Protein AF-A0A6B3EYQ7-F1 (afdb_monomer_lite)

Foldseek 3Di:
DADDPDDVDQQPDWDDDPQFTDGPQWTFFQPPPDDDWPGFTDTDHDDPDLRRGWDQDPVRFIDGPQWTFDFPDDDTPTTIHTHHDD

Structure (mmCIF, N/CA/C/O backbone):
data_AF-A0A6B3EYQ7-F1
#
_entry.id   AF-A0A6B3EYQ7-F1
#
loop_
_atom_site.group_PDB
_atom_site.id
_atom_site.type_symbol
_atom_site.label_atom_id
_atom_site.label_alt_id
_atom_site.label_comp_id
_atom_site.label_asym_id
_atom_site.label_entity_id
_atom_site.label_seq_id
_atom_site.pdbx_PDB_ins_code
_atom_site.Cartn_x
_atom_site.Cartn_y
_atom_site.Cartn_z
_atom_site.occupancy
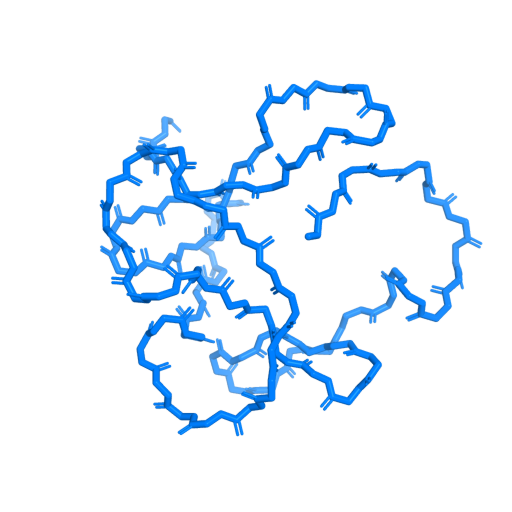_atom_site.B_iso_or_equiv
_atom_site.auth_seq_id
_atom_site.auth_comp_id
_atom_site.auth_asym_id
_atom_site.auth_atom_id
_atom_site.pdbx_PDB_model_num
ATOM 1 N N . VAL A 1 1 ? 6.987 -4.889 -1.401 1.00 96.88 1 VAL A N 1
ATOM 2 C CA . VAL A 1 1 ? 6.133 -4.639 -2.589 1.00 96.88 1 VAL A CA 1
ATOM 3 C C . VAL A 1 1 ? 6.646 -3.379 -3.251 1.00 96.88 1 VAL A C 1
ATOM 5 O O . VAL A 1 1 ? 7.113 -2.505 -2.535 1.00 96.88 1 VAL A O 1
ATOM 8 N N . GLN A 1 2 ? 6.647 -3.301 -4.577 1.00 98.31 2 GLN A N 1
ATOM 9 C CA . GLN A 1 2 ? 7.299 -2.205 -5.294 1.00 98.31 2 GLN A CA 1
ATOM 10 C C . GLN A 1 2 ? 6.481 -1.763 -6.502 1.00 98.31 2 GLN A C 1
ATOM 12 O O . GLN A 1 2 ? 5.686 -2.549 -7.021 1.00 98.31 2 GLN A O 1
ATOM 17 N N . LEU A 1 3 ? 6.727 -0.539 -6.964 1.00 98.38 3 LEU A N 1
ATOM 18 C CA . LEU A 1 3 ? 6.325 -0.107 -8.294 1.00 98.38 3 LEU A CA 1
ATOM 19 C C . LEU A 1 3 ? 7.084 -0.900 -9.353 1.00 98.38 3 LEU A C 1
ATOM 21 O O . LEU A 1 3 ? 8.278 -1.190 -9.220 1.00 98.38 3 LEU A O 1
ATOM 25 N N . TRP A 1 4 ? 6.367 -1.251 -10.408 1.00 98.44 4 TRP A N 1
ATOM 26 C CA . TRP A 1 4 ? 6.919 -1.875 -11.594 1.00 98.44 4 TRP A CA 1
ATOM 27 C C . TRP A 1 4 ? 5.974 -1.637 -12.764 1.00 98.44 4 TRP A C 1
ATOM 29 O O . TRP A 1 4 ? 4.761 -1.589 -12.555 1.00 98.44 4 TRP A O 1
ATOM 39 N N . ASP A 1 5 ? 6.512 -1.571 -13.978 1.00 98.50 5 ASP A N 1
ATOM 40 C CA . ASP A 1 5 ? 5.708 -1.496 -15.195 1.00 98.50 5 ASP A CA 1
ATOM 41 C C . ASP A 1 5 ? 4.612 -2.568 -15.217 1.00 98.50 5 ASP A C 1
ATOM 43 O O . ASP A 1 5 ? 4.864 -3.754 -14.963 1.00 98.50 5 ASP A O 1
ATOM 47 N N . CYS A 1 6 ? 3.393 -2.148 -15.552 1.00 98.38 6 CYS A N 1
ATOM 48 C CA . CYS A 1 6 ? 2.241 -3.032 -15.659 1.00 98.38 6 CYS A CA 1
ATOM 49 C C . CYS A 1 6 ? 2.450 -4.041 -16.796 1.00 98.38 6 CYS A C 1
ATOM 51 O O . CYS A 1 6 ? 2.559 -3.663 -17.961 1.00 98.38 6 CYS A O 1
ATOM 53 N N . ASN A 1 7 ? 2.474 -5.332 -16.469 1.00 97.88 7 ASN A N 1
ATOM 54 C CA . ASN A 1 7 ? 2.753 -6.414 -17.417 1.00 97.88 7 ASN A CA 1
ATOM 55 C C . ASN A 1 7 ? 1.739 -7.568 -17.358 1.00 97.88 7 ASN A C 1
ATOM 57 O O . ASN A 1 7 ? 1.951 -8.604 -17.984 1.00 97.88 7 ASN A O 1
ATOM 61 N N . ASN A 1 8 ? 0.633 -7.401 -16.623 1.00 96.44 8 ASN A N 1
ATOM 62 C CA . ASN A 1 8 ? -0.412 -8.415 -16.420 1.00 96.44 8 ASN A CA 1
ATOM 63 C C . ASN A 1 8 ? 0.083 -9.740 -15.806 1.00 96.44 8 ASN A C 1
ATOM 65 O O . ASN A 1 8 ? -0.641 -10.743 -15.842 1.00 96.44 8 ASN A O 1
ATOM 69 N N . GLY A 1 9 ? 1.284 -9.753 -15.223 1.00 97.56 9 GLY A N 1
ATOM 70 C CA . GLY A 1 9 ? 1.807 -10.878 -14.463 1.00 97.56 9 GLY A CA 1
ATOM 71 C C . GLY A 1 9 ? 0.967 -11.150 -13.217 1.00 97.56 9 GLY A C 1
ATOM 72 O O . GLY A 1 9 ? 0.360 -10.246 -12.639 1.00 97.56 9 GLY A O 1
ATOM 73 N N . ASP A 1 10 ? 0.928 -12.406 -12.776 1.00 97.56 10 ASP A N 1
ATOM 74 C CA . ASP A 1 10 ? 0.119 -12.802 -11.615 1.00 97.56 10 ASP A CA 1
ATOM 75 C C . ASP A 1 10 ? 0.562 -12.105 -10.321 1.00 97.56 10 ASP A C 1
ATOM 77 O O . ASP A 1 10 ? -0.256 -11.850 -9.442 1.00 97.56 10 ASP A O 1
ATOM 81 N N . ASN A 1 11 ? 1.830 -11.694 -10.245 1.00 97.38 11 ASN A N 1
ATOM 82 C CA . ASN A 1 11 ? 2.391 -10.894 -9.156 1.00 97.38 11 ASN A CA 1
ATOM 83 C C . ASN A 1 11 ? 1.940 -9.418 -9.149 1.00 97.38 11 ASN A C 1
ATOM 85 O O . ASN A 1 11 ? 2.311 -8.681 -8.239 1.00 97.38 11 ASN A O 1
ATOM 89 N N . GLN A 1 12 ? 1.178 -8.974 -10.151 1.00 98.31 12 GLN A N 1
ATOM 90 C CA . GLN A 1 12 ? 0.561 -7.643 -10.218 1.00 98.31 12 GLN A CA 1
ATOM 91 C C . GLN A 1 12 ? -0.972 -7.708 -10.170 1.00 98.31 12 GLN A C 1
ATOM 93 O O . GLN A 1 12 ? -1.641 -6.676 -10.203 1.00 98.31 12 GLN A O 1
ATOM 98 N N . LYS A 1 13 ? -1.545 -8.914 -10.074 1.00 98.06 13 LYS A N 1
ATOM 99 C CA . LYS A 1 13 ? -2.985 -9.113 -9.905 1.00 98.06 13 LYS A CA 1
ATOM 100 C C . LYS A 1 13 ? -3.303 -9.180 -8.420 1.00 98.06 13 LYS A C 1
ATOM 102 O O . LYS A 1 13 ? -2.849 -10.084 -7.717 1.00 98.06 13 LYS A O 1
ATOM 107 N N . TRP A 1 14 ? -4.103 -8.226 -7.962 1.00 97.25 14 TRP A N 1
ATOM 108 C CA . TRP A 1 14 ? -4.525 -8.116 -6.572 1.00 97.25 14 TRP A CA 1
ATOM 109 C C . TRP A 1 14 ? -6.006 -8.451 -6.437 1.00 97.25 14 TRP A C 1
ATOM 111 O O . TRP A 1 14 ? -6.831 -8.019 -7.238 1.00 97.25 14 TRP A O 1
ATOM 121 N N . GLN A 1 15 ? -6.340 -9.225 -5.412 1.00 97.06 15 GLN A N 1
ATOM 122 C CA . GLN A 1 15 ? -7.705 -9.568 -5.040 1.00 97.06 15 GLN A CA 1
ATOM 123 C C . GLN A 1 15 ? -8.060 -8.832 -3.751 1.00 97.06 15 GLN A C 1
ATOM 125 O O . GLN A 1 15 ? -7.375 -8.989 -2.740 1.00 97.06 15 GLN A O 1
ATOM 130 N N . ALA A 1 16 ? -9.140 -8.055 -3.776 1.00 95.62 16 ALA A N 1
ATOM 131 C CA . ALA A 1 16 ? -9.739 -7.528 -2.559 1.00 95.62 16 ALA A CA 1
ATOM 132 C C . ALA A 1 16 ? -10.585 -8.628 -1.899 1.00 95.62 16 ALA A C 1
ATOM 134 O O . ALA A 1 16 ? -11.471 -9.204 -2.531 1.00 95.62 16 ALA A O 1
ATOM 135 N N . ASN A 1 17 ? -10.300 -8.938 -0.637 1.00 95.62 17 ASN A N 1
ATOM 136 C CA . ASN A 1 17 ? -11.048 -9.902 0.165 1.00 95.62 17 ASN A CA 1
ATOM 137 C C . ASN A 1 17 ? -11.329 -9.286 1.539 1.00 95.62 17 ASN A C 1
ATOM 139 O O . ASN A 1 17 ? -10.438 -9.209 2.391 1.00 95.62 17 ASN A O 1
ATOM 143 N N . GLY A 1 18 ? -12.556 -8.794 1.725 1.00 94.44 18 GLY A N 1
ATOM 144 C CA . GLY A 1 18 ? -12.877 -7.916 2.848 1.00 94.44 18 GLY A CA 1
ATOM 145 C C . GLY A 1 18 ? -11.990 -6.671 2.813 1.00 94.44 18 GLY A C 1
ATOM 146 O O . GLY A 1 18 ? -11.846 -6.049 1.763 1.00 94.44 18 GLY A O 1
ATOM 147 N N . SER A 1 19 ? -11.351 -6.353 3.937 1.00 96.44 19 SER A N 1
ATOM 148 C CA . SER A 1 19 ? -10.359 -5.278 4.033 1.00 96.44 19 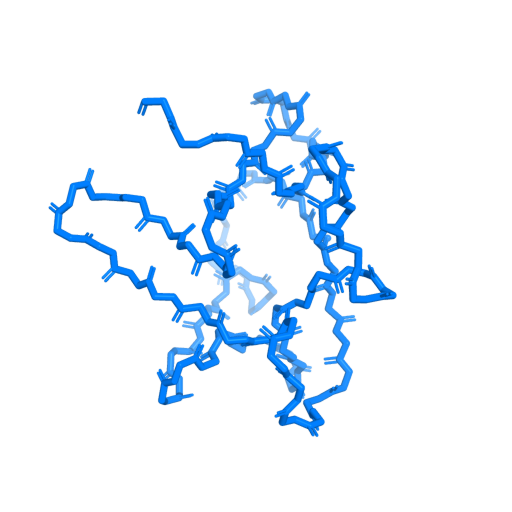SER A CA 1
ATOM 149 C C . SER A 1 19 ? -8.937 -5.698 3.641 1.00 96.44 19 SER A C 1
ATOM 151 O O . SER A 1 19 ? -8.017 -4.894 3.699 1.00 96.44 19 SER A O 1
ATOM 153 N N . THR A 1 20 ? -8.703 -6.943 3.219 1.00 97.94 20 THR A N 1
ATOM 154 C CA . THR A 1 20 ? -7.353 -7.385 2.827 1.00 97.94 20 THR A CA 1
ATOM 155 C C . THR A 1 20 ? -7.139 -7.275 1.319 1.00 97.94 20 THR A C 1
ATOM 157 O O . THR A 1 20 ? -7.995 -7.685 0.533 1.00 97.94 20 THR A O 1
ATOM 160 N N . LEU A 1 21 ? -5.967 -6.788 0.904 1.00 98.19 21 LEU A N 1
ATOM 161 C CA . LEU A 1 21 ? -5.492 -6.853 -0.482 1.00 98.19 21 LEU A CA 1
ATOM 162 C C . LEU A 1 21 ? -4.526 -8.031 -0.618 1.00 98.19 21 LEU A C 1
ATOM 164 O O . LEU A 1 21 ? -3.536 -8.098 0.107 1.00 98.19 21 LEU A O 1
ATOM 168 N N . ARG A 1 22 ? -4.813 -8.978 -1.517 1.00 98.19 22 ARG A N 1
ATOM 169 C CA . ARG A 1 22 ? -4.082 -10.250 -1.616 1.00 98.19 22 ARG A CA 1
ATOM 170 C C . ARG A 1 22 ? -3.493 -10.492 -2.994 1.00 98.19 22 ARG A C 1
ATOM 172 O O . ARG A 1 22 ? -4.142 -10.235 -4.001 1.00 98.19 22 ARG A O 1
ATOM 179 N N . THR A 1 23 ? -2.302 -11.071 -3.040 1.00 98.12 23 THR A N 1
ATOM 180 C CA . THR A 1 23 ? -1.689 -11.600 -4.266 1.00 98.12 23 THR A CA 1
ATOM 181 C C . THR A 1 23 ? -0.756 -12.751 -3.907 1.00 98.12 23 THR A C 1
ATOM 183 O O . THR A 1 23 ? -0.243 -12.803 -2.790 1.00 98.12 23 THR A O 1
ATOM 186 N N . LEU A 1 24 ? -0.559 -13.707 -4.818 1.00 97.38 24 LEU A N 1
ATOM 187 C CA . LEU A 1 24 ? 0.324 -14.868 -4.609 1.00 97.38 24 LEU A CA 1
ATOM 188 C C . LEU A 1 24 ? 0.062 -15.636 -3.288 1.00 97.38 24 LEU A C 1
ATOM 190 O O . LEU A 1 24 ? 0.984 -16.164 -2.672 1.00 97.38 24 LEU A O 1
ATOM 194 N N . GLY A 1 25 ? -1.193 -15.661 -2.819 1.00 96.94 25 GLY A N 1
ATOM 195 C CA . GLY A 1 25 ? -1.583 -16.294 -1.551 1.00 96.94 25 GLY A CA 1
ATOM 196 C C . GLY A 1 25 ? -1.196 -15.526 -0.277 1.00 96.94 25 GLY A C 1
ATOM 197 O O . GLY A 1 25 ? -1.394 -16.045 0.818 1.00 96.94 25 GLY A O 1
ATOM 198 N N . LYS A 1 26 ? -0.672 -14.302 -0.401 1.00 98.62 26 LYS A N 1
ATOM 199 C CA . LYS A 1 26 ? -0.224 -13.435 0.701 1.00 98.62 26 LYS A CA 1
ATOM 200 C C . LYS A 1 26 ? -1.039 -12.146 0.768 1.00 98.62 26 LYS A C 1
ATOM 202 O O . LYS A 1 26 ? -1.704 -11.778 -0.199 1.00 98.62 26 LYS A O 1
ATOM 207 N N . CYS A 1 27 ? -0.981 -11.468 1.909 1.00 98.75 27 CYS A N 1
ATOM 208 C CA . CYS A 1 27 ? -1.651 -10.197 2.165 1.00 98.75 27 CYS A CA 1
ATOM 209 C C . CYS A 1 27 ? -0.668 -9.021 2.047 1.00 98.75 27 CYS A C 1
ATOM 211 O O . CYS A 1 27 ? 0.507 -9.153 2.395 1.00 98.75 27 CYS A O 1
ATOM 213 N N . LEU A 1 28 ? -1.159 -7.875 1.566 1.00 98.81 28 LEU A N 1
ATOM 214 C CA . LEU A 1 28 ? -0.472 -6.589 1.659 1.00 98.81 28 LEU A CA 1
ATOM 215 C C . LEU A 1 28 ? -0.356 -6.212 3.140 1.00 98.81 28 LEU A C 1
ATOM 217 O O . LEU A 1 28 ? -1.364 -6.131 3.839 1.00 98.81 28 LEU A O 1
ATOM 221 N N . ASP A 1 29 ? 0.865 -6.012 3.612 1.00 98.88 29 ASP A N 1
ATOM 222 C CA . ASP A 1 29 ? 1.190 -5.984 5.038 1.00 98.88 29 ASP A CA 1
ATOM 223 C C . ASP A 1 29 ? 2.107 -4.801 5.354 1.00 98.88 29 ASP A C 1
ATOM 225 O O . ASP A 1 29 ? 3.109 -4.597 4.667 1.00 98.88 29 ASP A O 1
ATOM 229 N N . VAL A 1 30 ? 1.770 -4.015 6.377 1.00 98.88 30 VAL A N 1
ATOM 230 C CA . VAL A 1 30 ? 2.693 -3.030 6.954 1.00 98.88 30 VAL A CA 1
ATOM 231 C C . VAL A 1 30 ? 3.658 -3.749 7.893 1.00 98.88 30 VAL A C 1
ATOM 233 O O . VAL A 1 30 ? 3.234 -4.336 8.895 1.00 98.88 30 VAL A O 1
ATOM 236 N N . ASP A 1 31 ? 4.951 -3.668 7.573 1.00 98.75 31 ASP A N 1
ATOM 237 C CA . ASP A 1 31 ? 5.995 -4.442 8.237 1.00 98.75 31 ASP A CA 1
ATOM 238 C C . ASP A 1 31 ? 6.035 -4.196 9.749 1.00 98.75 31 ASP A C 1
ATOM 240 O O . ASP A 1 31 ? 5.954 -3.060 10.224 1.00 98.75 31 ASP A O 1
ATOM 244 N N . ALA A 1 32 ? 6.137 -5.292 10.504 1.00 97.94 32 ALA A N 1
ATOM 245 C CA . ALA A 1 32 ? 6.219 -5.312 11.963 1.00 97.94 32 ALA A CA 1
ATOM 246 C C . ALA A 1 32 ? 5.161 -4.451 12.692 1.00 97.94 32 ALA A C 1
ATOM 248 O O . ALA A 1 32 ? 5.421 -3.956 13.788 1.00 97.94 32 ALA A O 1
ATOM 249 N N . PHE A 1 33 ? 3.968 -4.267 12.106 1.00 97.94 33 PHE A N 1
ATOM 250 C CA . PHE A 1 33 ? 2.914 -3.379 12.629 1.00 97.94 33 PHE A CA 1
ATOM 251 C C . PHE A 1 33 ? 3.353 -1.915 12.809 1.00 97.94 33 PHE A C 1
ATOM 253 O O . PHE A 1 33 ? 2.721 -1.180 13.581 1.00 97.94 33 PHE A O 1
ATOM 260 N N . GLY A 1 34 ? 4.414 -1.493 12.115 1.00 98.38 34 GLY A N 1
ATOM 261 C CA . GLY A 1 34 ? 4.953 -0.146 12.217 1.00 98.38 34 GLY A CA 1
ATOM 262 C C . GLY A 1 34 ? 3.921 0.916 11.837 1.00 98.38 34 GLY A C 1
ATOM 263 O O . GLY A 1 34 ? 3.002 0.682 11.056 1.00 98.38 34 GLY A O 1
ATOM 264 N N . THR A 1 35 ? 4.052 2.094 12.440 1.00 97.19 35 THR A N 1
ATOM 265 C CA . THR A 1 35 ? 3.104 3.211 12.272 1.00 97.19 35 THR A CA 1
ATOM 266 C C . THR A 1 35 ? 3.784 4.499 11.823 1.00 97.19 35 THR A C 1
ATOM 268 O O . THR A 1 35 ? 3.129 5.527 11.692 1.00 97.19 35 THR A O 1
ATOM 271 N N . ALA A 1 36 ? 5.106 4.477 11.651 1.00 98.12 36 ALA A N 1
ATOM 272 C CA . ALA A 1 36 ? 5.870 5.640 11.229 1.00 98.12 36 ALA A CA 1
ATOM 273 C C . ALA A 1 36 ? 5.854 5.763 9.699 1.00 98.12 36 ALA A C 1
ATOM 275 O O . ALA A 1 36 ? 5.941 4.750 8.998 1.00 98.12 36 ALA A O 1
ATOM 276 N N . ASN A 1 37 ? 5.814 6.993 9.185 1.00 98.19 37 ASN A N 1
ATOM 277 C CA . ASN A 1 37 ? 6.021 7.262 7.761 1.00 98.19 37 ASN A CA 1
ATOM 278 C C . ASN A 1 37 ? 7.319 6.600 7.272 1.00 98.19 37 ASN A C 1
ATOM 280 O O . ASN A 1 37 ? 8.338 6.620 7.964 1.00 98.19 37 ASN A O 1
ATOM 284 N N . GLY A 1 38 ? 7.282 6.013 6.079 1.00 98.44 38 GLY A N 1
ATOM 285 C CA . GLY A 1 38 ? 8.399 5.250 5.524 1.00 98.44 38 GLY A CA 1
ATOM 286 C C . GLY A 1 38 ? 8.453 3.788 5.975 1.00 98.44 38 GLY A C 1
ATOM 287 O O . GLY A 1 38 ? 9.297 3.045 5.470 1.00 98.44 38 GLY A O 1
ATOM 288 N N . THR A 1 39 ? 7.565 3.337 6.874 1.00 98.81 39 THR A N 1
ATOM 289 C CA . THR A 1 39 ? 7.462 1.904 7.204 1.00 98.81 39 THR A CA 1
ATOM 290 C C . THR A 1 39 ? 7.127 1.125 5.935 1.00 98.81 39 THR A C 1
ATOM 292 O O . THR A 1 39 ? 6.223 1.497 5.187 1.00 98.81 39 THR A O 1
ATOM 295 N N . LYS A 1 40 ? 7.877 0.053 5.672 1.00 98.81 40 LYS A N 1
ATOM 296 C CA . LYS A 1 40 ? 7.760 -0.715 4.432 1.00 98.81 40 LYS A CA 1
ATOM 297 C C . LYS A 1 40 ? 6.444 -1.475 4.367 1.00 98.81 40 LYS A C 1
ATOM 299 O O . LYS A 1 40 ? 5.982 -2.036 5.355 1.00 98.81 40 LYS A O 1
ATOM 304 N N . VAL A 1 41 ? 5.919 -1.573 3.152 1.00 98.81 41 VAL A N 1
ATOM 305 C CA . VAL A 1 41 ? 4.812 -2.462 2.818 1.00 98.81 41 VAL A CA 1
ATOM 306 C C . VAL A 1 41 ? 5.332 -3.707 2.094 1.00 98.81 41 VAL A C 1
ATOM 308 O O . VAL A 1 41 ? 6.077 -3.652 1.105 1.00 98.81 41 VAL A O 1
ATOM 311 N N . GLN A 1 42 ? 4.941 -4.873 2.582 1.00 98.81 42 GLN A N 1
ATOM 312 C CA . GLN A 1 42 ? 5.427 -6.170 2.135 1.00 98.81 42 GLN A CA 1
ATOM 313 C C . GLN A 1 42 ? 4.284 -7.127 1.796 1.00 98.81 42 GLN A C 1
ATOM 315 O O . GLN A 1 42 ? 3.108 -6.781 1.883 1.00 98.81 42 GLN A O 1
ATOM 320 N N . LEU A 1 43 ? 4.660 -8.321 1.337 1.00 98.69 43 LEU A N 1
ATOM 321 C CA . LEU A 1 43 ? 3.754 -9.459 1.293 1.00 98.69 43 LEU A CA 1
ATOM 322 C C . LEU A 1 43 ? 4.063 -10.343 2.485 1.00 98.69 43 LEU A C 1
ATOM 324 O O . LEU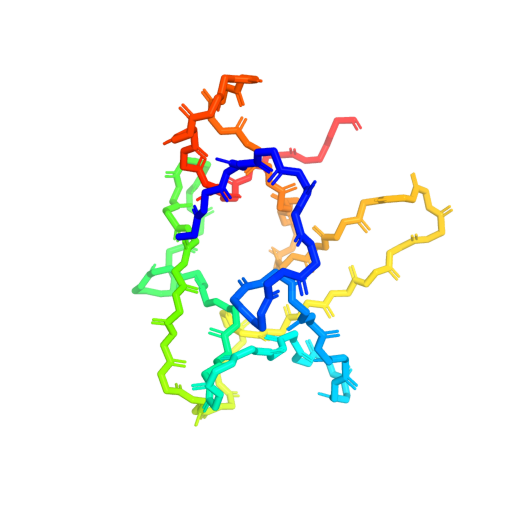 A 1 43 ? 5.191 -10.819 2.615 1.00 98.69 43 LEU A O 1
ATOM 328 N N . TRP A 1 44 ? 3.056 -10.587 3.309 1.00 98.81 44 TRP A N 1
ATOM 329 C CA . TRP A 1 44 ? 3.171 -11.485 4.446 1.00 98.81 44 TRP A CA 1
ATOM 330 C C . TRP A 1 44 ? 2.016 -12.476 4.474 1.00 98.81 44 TRP A C 1
ATOM 332 O O . TRP A 1 44 ? 0.996 -12.295 3.801 1.00 98.81 44 TRP A O 1
ATOM 342 N N . ASP A 1 45 ? 2.185 -13.555 5.229 1.00 98.62 45 ASP A N 1
ATOM 343 C CA . ASP A 1 45 ? 1.099 -14.503 5.432 1.00 98.62 45 ASP A CA 1
ATOM 344 C C . ASP A 1 45 ? -0.087 -13.796 6.089 1.00 98.62 45 ASP A C 1
ATOM 346 O O . ASP A 1 45 ? 0.065 -12.998 7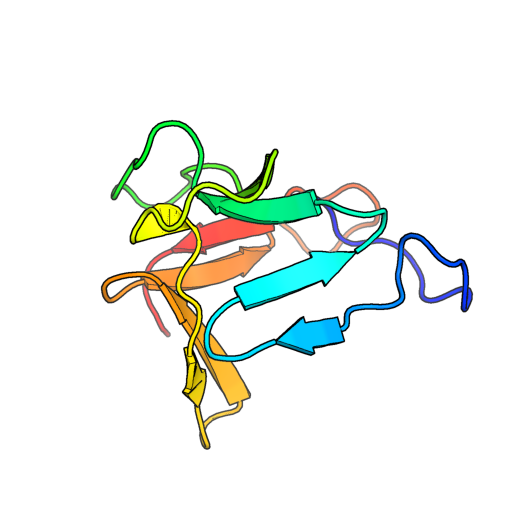.020 1.00 98.62 45 ASP A O 1
ATOM 350 N N . CYS A 1 46 ? -1.279 -14.071 5.565 1.00 98.50 46 CYS A N 1
ATOM 351 C CA . CYS A 1 46 ? -2.500 -13.454 6.051 1.00 98.50 46 CYS A CA 1
ATOM 352 C C . CYS A 1 46 ? -2.782 -13.921 7.483 1.00 98.50 46 CYS A C 1
ATOM 354 O O . CYS A 1 46 ? -2.964 -15.116 7.715 1.00 98.50 46 CYS A O 1
ATOM 356 N N . ASN A 1 47 ? -2.836 -12.990 8.434 1.00 97.56 47 ASN A N 1
ATOM 357 C CA . ASN A 1 47 ? -2.911 -13.308 9.865 1.00 97.56 47 ASN A CA 1
ATOM 358 C C . ASN A 1 47 ? -4.047 -12.582 10.611 1.00 97.56 47 ASN A C 1
ATOM 360 O O . ASN A 1 47 ? -4.231 -12.804 11.804 1.00 97.56 47 ASN A O 1
ATOM 364 N N . GLY A 1 48 ? -4.821 -11.738 9.920 1.00 96.38 48 GLY A N 1
ATOM 365 C CA . GLY A 1 48 ? -5.929 -10.979 10.514 1.00 96.38 48 GLY A CA 1
ATOM 366 C C . GLY A 1 48 ? -5.492 -9.766 11.343 1.00 96.38 48 GLY A C 1
ATOM 367 O O . GLY A 1 48 ? -6.324 -9.152 12.006 1.00 96.38 48 GLY A O 1
ATOM 368 N N . GLY A 1 49 ? -4.204 -9.416 11.320 1.00 97.88 49 GLY A N 1
ATOM 369 C CA . GLY A 1 49 ? -3.670 -8.225 11.964 1.00 97.88 49 GLY A CA 1
ATOM 370 C C . GLY A 1 49 ? -4.154 -6.936 11.299 1.00 97.88 49 GLY A C 1
ATOM 371 O O . GLY A 1 49 ? -4.353 -6.864 10.087 1.00 97.88 49 GLY A O 1
ATOM 372 N N . THR A 1 50 ? -4.295 -5.872 12.092 1.00 98.12 50 THR A N 1
ATOM 373 C CA . THR A 1 50 ? -4.723 -4.547 11.602 1.00 98.12 50 THR A CA 1
ATOM 374 C C . THR A 1 50 ? -3.713 -3.894 10.657 1.00 98.12 50 THR A C 1
ATOM 376 O O . THR A 1 50 ? -4.057 -2.969 9.929 1.00 98.12 50 THR A O 1
ATOM 379 N N . ASN A 1 51 ? -2.467 -4.367 10.632 1.00 98.69 51 ASN A N 1
ATOM 380 C CA . ASN A 1 51 ? -1.443 -3.974 9.664 1.00 98.69 51 ASN A CA 1
ATOM 381 C C . ASN A 1 51 ? -1.686 -4.559 8.252 1.00 98.69 51 ASN A C 1
ATOM 383 O O . ASN A 1 51 ? -0.973 -4.200 7.320 1.00 98.69 51 ASN A O 1
ATOM 387 N N . GLN A 1 52 ? -2.682 -5.438 8.093 1.00 98.75 52 GLN A N 1
ATOM 388 C CA . GLN A 1 52 ? -3.135 -5.999 6.813 1.00 98.75 52 GLN A CA 1
ATOM 389 C C . GLN A 1 52 ? -4.538 -5.507 6.408 1.00 98.75 52 GLN A C 1
ATOM 391 O O . GLN A 1 52 ? -5.085 -5.968 5.405 1.00 98.75 52 GLN A O 1
ATOM 396 N N . ASP A 1 53 ? -5.125 -4.592 7.188 1.00 98.50 53 ASP A N 1
ATOM 397 C CA . ASP A 1 53 ? -6.443 -4.003 6.936 1.00 98.50 53 ASP A CA 1
ATOM 398 C C . ASP A 1 53 ? -6.304 -2.708 6.122 1.00 98.50 53 ASP A C 1
ATOM 400 O O . ASP A 1 53 ? -5.742 -1.714 6.585 1.00 98.50 53 ASP A O 1
ATOM 404 N N . TRP A 1 54 ? -6.789 -2.732 4.887 1.00 98.44 54 TRP A N 1
ATOM 405 C CA . TRP A 1 54 ? -6.696 -1.643 3.931 1.00 98.44 54 TRP A CA 1
ATOM 406 C C . TRP A 1 54 ? -8.084 -1.195 3.490 1.00 98.44 54 TRP A C 1
ATOM 408 O O . TRP A 1 54 ? -8.945 -1.993 3.120 1.00 98.44 54 TRP A O 1
ATOM 418 N N . SER A 1 55 ? -8.275 0.119 3.463 1.00 96.81 55 SER A N 1
ATOM 419 C CA . SER A 1 55 ? -9.511 0.748 3.005 1.00 96.81 55 SER A CA 1
ATOM 420 C C . SER A 1 55 ? -9.255 1.551 1.736 1.00 96.81 55 SER A C 1
ATOM 422 O O . SER A 1 55 ? -8.427 2.460 1.728 1.00 96.81 55 SER A O 1
ATOM 424 N N . VAL A 1 56 ? -9.964 1.210 0.660 1.00 94.56 56 VAL A N 1
ATOM 425 C CA . VAL A 1 56 ? -9.969 2.001 -0.577 1.00 94.56 56 VAL A CA 1
ATOM 426 C C . VAL A 1 56 ? -10.974 3.131 -0.402 1.00 94.56 56 VAL A C 1
ATOM 428 O O . VAL A 1 56 ? -12.151 2.884 -0.142 1.00 94.56 56 VAL A O 1
ATOM 431 N N . GLN A 1 57 ? -10.502 4.364 -0.507 1.00 95.69 57 GLN A N 1
ATOM 432 C CA . GLN A 1 57 ? -11.294 5.564 -0.277 1.00 95.69 57 GLN A CA 1
ATOM 433 C C . GLN A 1 57 ? -11.808 6.142 -1.599 1.00 95.69 57 GLN A C 1
ATOM 435 O O . GLN A 1 57 ? -11.235 5.919 -2.666 1.00 95.69 57 GLN A O 1
ATOM 440 N N . SER A 1 58 ? -12.890 6.923 -1.539 1.00 96.31 58 SER A N 1
ATOM 441 C CA . SER A 1 58 ? -13.465 7.579 -2.724 1.00 96.31 58 SER A CA 1
ATOM 442 C C . SER A 1 58 ? -12.576 8.679 -3.310 1.00 96.31 58 SER A C 1
ATOM 444 O O . SER A 1 58 ? -12.784 9.078 -4.451 1.00 96.31 58 SER A O 1
ATOM 446 N N . ASP A 1 59 ? -11.607 9.176 -2.537 1.00 96.00 59 ASP A N 1
ATOM 447 C CA . ASP A 1 59 ? -10.592 10.139 -2.983 1.00 96.00 59 ASP A CA 1
ATOM 448 C C . ASP A 1 59 ? -9.429 9.480 -3.754 1.00 96.00 59 ASP A C 1
ATOM 450 O O . ASP A 1 59 ? -8.522 10.171 -4.206 1.00 96.00 59 ASP A O 1
ATOM 454 N N . GLY A 1 60 ? -9.457 8.153 -3.928 1.00 95.50 60 GLY A N 1
ATOM 455 C CA . GLY A 1 60 ? -8.428 7.386 -4.631 1.00 95.50 60 GLY A CA 1
ATOM 456 C C . GLY A 1 60 ? -7.289 6.889 -3.739 1.00 95.50 60 GLY A C 1
ATOM 457 O O . GLY A 1 60 ? -6.469 6.097 -4.203 1.00 95.50 60 GLY A O 1
ATOM 458 N N . THR A 1 61 ? -7.242 7.285 -2.465 1.00 97.88 61 THR A N 1
ATOM 459 C CA . THR A 1 61 ? -6.239 6.780 -1.521 1.00 97.88 61 THR A CA 1
ATOM 460 C C . THR A 1 61 ? -6.565 5.360 -1.048 1.00 97.88 61 THR A C 1
ATOM 462 O O . THR A 1 61 ? -7.724 4.947 -0.958 1.00 97.88 61 THR A O 1
ATOM 465 N N . ILE A 1 62 ? -5.527 4.597 -0.701 1.00 98.12 62 ILE A N 1
ATOM 466 C CA . ILE A 1 62 ? -5.651 3.303 -0.019 1.00 98.12 62 ILE A CA 1
ATOM 467 C C . ILE A 1 62 ? -5.027 3.472 1.362 1.00 98.12 62 ILE A C 1
ATOM 469 O O . ILE A 1 62 ? -3.855 3.821 1.453 1.00 98.12 62 ILE A O 1
ATOM 473 N N . ARG A 1 63 ? -5.789 3.255 2.437 1.00 98.06 63 ARG A N 1
ATOM 474 C CA . ARG A 1 63 ? -5.363 3.624 3.795 1.00 98.06 63 ARG A CA 1
ATOM 475 C C . ARG A 1 63 ? -5.231 2.435 4.735 1.00 98.06 63 ARG A C 1
ATOM 477 O O . ARG A 1 63 ? -6.112 1.578 4.751 1.00 98.06 63 ARG A O 1
ATOM 484 N N . ASN A 1 64 ? -4.197 2.457 5.577 1.00 98.38 64 ASN A N 1
ATOM 485 C CA . ASN A 1 64 ? -4.011 1.574 6.731 1.00 98.38 64 ASN A CA 1
ATOM 486 C C . ASN A 1 64 ? -3.807 2.426 7.991 1.00 98.38 64 ASN A C 1
ATOM 488 O O . ASN A 1 64 ? -2.917 3.273 8.036 1.00 98.38 64 ASN A O 1
ATOM 492 N N . ARG A 1 65 ? -4.643 2.224 9.018 1.00 95.69 65 ARG A N 1
ATOM 493 C CA . ARG A 1 65 ? -4.481 2.821 10.365 1.00 95.69 65 ARG A CA 1
ATOM 494 C C . ARG A 1 65 ? -4.196 4.340 10.378 1.00 95.69 65 ARG A C 1
ATOM 496 O O . ARG A 1 65 ? -3.432 4.820 11.208 1.00 95.69 65 ARG A O 1
ATOM 503 N N . GLY A 1 66 ? -4.830 5.093 9.475 1.00 94.62 66 GLY A N 1
ATOM 504 C CA . GLY A 1 66 ? -4.690 6.555 9.372 1.00 94.62 66 GLY A CA 1
ATOM 505 C C . GLY A 1 66 ? -3.550 7.049 8.472 1.00 94.62 66 GLY A C 1
ATOM 506 O O . GLY A 1 66 ? -3.408 8.254 8.301 1.00 94.62 66 GLY A O 1
ATOM 507 N N . THR A 1 67 ? -2.783 6.137 7.875 1.00 98.44 67 THR A N 1
ATOM 508 C CA . THR A 1 67 ? -1.754 6.418 6.861 1.00 98.44 67 THR A CA 1
ATOM 509 C C . THR A 1 67 ? -2.211 5.967 5.479 1.00 98.44 67 THR A C 1
ATOM 511 O O . THR A 1 67 ? -3.124 5.145 5.367 1.00 98.44 67 THR A O 1
ATOM 514 N N . CYS A 1 68 ? -1.580 6.494 4.437 1.00 98.56 68 CYS A N 1
ATOM 515 C CA . CYS A 1 68 ? -1.816 6.130 3.048 1.00 98.56 68 CYS A CA 1
ATOM 516 C C . CYS A 1 68 ? -0.732 5.171 2.543 1.00 98.56 68 CYS A C 1
ATOM 518 O O . CYS A 1 68 ? 0.431 5.277 2.931 1.00 98.56 68 CYS A O 1
ATOM 520 N N . LEU A 1 69 ? -1.122 4.227 1.684 1.00 98.62 69 LEU A N 1
ATOM 521 C CA . LEU A 1 69 ? -0.199 3.454 0.864 1.00 98.62 69 LEU A CA 1
ATOM 522 C C . LEU A 1 69 ? 0.472 4.415 -0.113 1.00 98.62 69 LEU A C 1
ATOM 524 O O . LEU A 1 69 ? -0.204 5.043 -0.925 1.00 98.62 69 LEU A O 1
ATOM 528 N N . ASP A 1 70 ? 1.790 4.491 -0.039 1.00 98.38 70 ASP A N 1
ATOM 529 C CA . ASP A 1 70 ? 2.591 5.442 -0.795 1.00 98.38 70 ASP A CA 1
ATOM 530 C C . ASP A 1 70 ? 3.768 4.716 -1.460 1.00 98.38 70 ASP A C 1
ATOM 532 O O . ASP A 1 70 ? 4.162 3.615 -1.067 1.00 98.38 70 ASP A O 1
ATOM 536 N N . SER A 1 71 ? 4.337 5.318 -2.492 1.00 97.69 71 SER A N 1
ATOM 537 C CA . SER A 1 71 ? 5.565 4.888 -3.139 1.00 97.69 71 SER A CA 1
ATOM 538 C C . SER A 1 71 ? 6.730 5.773 -2.704 1.00 97.69 71 SER A C 1
ATOM 540 O O . SER A 1 71 ? 6.701 6.983 -2.891 1.00 97.69 71 SER A O 1
ATOM 542 N N . ALA A 1 72 ? 7.832 5.178 -2.244 1.00 97.56 72 ALA A N 1
ATOM 543 C CA . ALA A 1 72 ? 9.038 5.930 -1.869 1.00 97.56 72 ALA A CA 1
ATOM 544 C C . ALA A 1 72 ? 9.752 6.628 -3.056 1.00 97.56 72 ALA A C 1
ATOM 546 O O . ALA A 1 72 ? 10.809 7.234 -2.884 1.00 97.56 72 ALA A O 1
ATOM 547 N N . GLY A 1 73 ? 9.222 6.497 -4.273 1.00 97.38 73 GLY A N 1
ATOM 548 C CA . GLY A 1 73 ? 9.702 7.104 -5.509 1.00 97.38 73 GLY A CA 1
ATOM 549 C C . GLY A 1 73 ? 8.847 6.649 -6.693 1.00 97.38 73 GLY A C 1
ATOM 550 O O . GLY A 1 73 ? 7.961 5.817 -6.531 1.00 97.38 73 GLY A O 1
ATOM 551 N N . THR A 1 74 ? 9.125 7.169 -7.888 1.00 97.19 74 THR A N 1
ATOM 552 C CA . THR A 1 74 ? 8.303 6.936 -9.093 1.00 97.19 74 THR A CA 1
ATOM 553 C C . THR A 1 74 ? 8.912 5.957 -10.101 1.00 97.19 74 THR A C 1
ATOM 555 O O . THR A 1 74 ? 8.320 5.706 -11.147 1.00 97.19 74 THR A O 1
ATOM 558 N N . ALA A 1 75 ? 10.097 5.411 -9.822 1.00 98.25 75 ALA A N 1
ATOM 559 C CA . ALA A 1 75 ? 10.801 4.512 -10.732 1.00 98.25 75 ALA A CA 1
ATOM 560 C C . ALA A 1 75 ? 10.430 3.038 -10.491 1.00 98.25 75 ALA A C 1
ATOM 562 O O . ALA A 1 75 ? 9.977 2.650 -9.411 1.00 98.25 75 ALA A O 1
ATOM 563 N N . ASN A 1 76 ? 10.700 2.179 -11.477 1.00 98.62 76 ASN A N 1
ATOM 564 C CA . ASN A 1 76 ? 10.637 0.731 -11.276 1.00 98.62 76 ASN A CA 1
ATOM 565 C C . ASN A 1 76 ? 11.567 0.303 -10.134 1.00 98.62 76 ASN A C 1
ATOM 567 O O . ASN A 1 76 ? 12.725 0.717 -10.065 1.00 98.62 76 ASN A O 1
ATOM 571 N N . GLY A 1 77 ? 11.054 -0.545 -9.245 1.00 98.25 77 GLY A N 1
ATOM 572 C CA . GLY A 1 77 ? 11.754 -0.973 -8.035 1.00 98.25 77 GLY A CA 1
ATOM 573 C C . GLY A 1 77 ? 11.546 -0.057 -6.826 1.00 98.25 77 GLY A C 1
ATOM 574 O O . GLY A 1 77 ? 12.010 -0.393 -5.738 1.00 98.25 77 GLY A O 1
ATOM 575 N N . SER A 1 78 ? 10.829 1.067 -6.959 1.00 98.62 78 SER A N 1
ATOM 576 C CA . SER A 1 78 ? 10.487 1.911 -5.811 1.00 98.62 78 SER A CA 1
ATOM 577 C C . SER A 1 78 ? 9.601 1.152 -4.821 1.00 98.62 78 SER A C 1
ATOM 579 O O . SER A 1 78 ? 8.509 0.698 -5.153 1.00 98.62 78 SER A O 1
ATOM 581 N N . GLN A 1 79 ? 10.088 1.005 -3.590 1.00 98.56 79 GLN A N 1
ATOM 582 C CA . GLN A 1 79 ? 9.407 0.308 -2.501 1.00 98.56 79 GLN A CA 1
ATOM 583 C C . GLN A 1 79 ? 8.122 1.046 -2.096 1.00 98.56 79 GLN A C 1
ATOM 585 O O . GLN A 1 79 ? 8.135 2.264 -1.919 1.00 98.56 79 GLN A O 1
ATOM 590 N N . LEU A 1 80 ? 7.033 0.300 -1.892 1.00 98.69 80 LEU A N 1
ATOM 591 C CA . LEU A 1 80 ? 5.829 0.846 -1.269 1.00 98.69 80 LEU A CA 1
ATOM 592 C C . LEU A 1 80 ? 6.013 0.965 0.245 1.00 98.69 80 LEU A C 1
ATOM 594 O O . LEU A 1 80 ? 6.591 0.085 0.891 1.00 98.69 80 LEU A O 1
ATOM 598 N N . ILE A 1 81 ? 5.508 2.045 0.810 1.00 98.81 81 ILE A N 1
ATOM 599 C CA . ILE A 1 81 ? 5.579 2.396 2.225 1.00 98.81 81 ILE A CA 1
ATOM 600 C C . ILE A 1 81 ? 4.196 2.843 2.706 1.00 98.81 81 ILE A C 1
ATOM 602 O O . ILE A 1 81 ? 3.262 2.968 1.915 1.00 98.81 81 ILE A O 1
ATOM 606 N N . ILE A 1 82 ? 4.071 3.095 4.003 1.00 98.75 82 ILE A N 1
ATOM 607 C CA . ILE A 1 82 ? 3.014 3.963 4.522 1.00 98.75 82 ILE A CA 1
ATOM 608 C C . ILE A 1 82 ? 3.542 5.382 4.735 1.00 98.75 82 ILE A C 1
ATOM 610 O O . ILE A 1 82 ? 4.687 5.560 5.158 1.00 98.75 82 ILE A O 1
ATOM 614 N N . ALA A 1 83 ? 2.714 6.385 4.468 1.00 98.50 83 ALA A N 1
ATOM 615 C CA . ALA A 1 83 ? 3.021 7.794 4.698 1.00 98.50 83 ALA A CA 1
ATOM 616 C C . ALA A 1 83 ? 1.772 8.574 5.138 1.00 98.50 83 ALA A C 1
ATOM 618 O O . ALA A 1 83 ? 0.674 8.017 5.237 1.00 98.50 83 ALA A O 1
ATOM 619 N N . GLN A 1 84 ? 1.934 9.866 5.429 1.00 97.56 84 GLN A N 1
ATOM 620 C CA . GLN A 1 84 ? 0.781 10.746 5.608 1.00 97.56 84 GLN A CA 1
ATOM 621 C C . GLN A 1 84 ? -0.054 10.782 4.322 1.00 97.56 84 GLN A C 1
ATOM 623 O O . GLN A 1 84 ? 0.452 10.547 3.231 1.00 97.56 84 GLN A O 1
ATOM 628 N N . CYS A 1 85 ? -1.359 10.975 4.487 1.00 95.75 85 CYS A N 1
ATOM 629 C CA . CYS A 1 85 ? -2.253 11.178 3.360 1.00 95.75 85 CYS A CA 1
ATOM 630 C C . CYS A 1 85 ? -2.217 12.657 2.977 1.00 95.75 85 CYS A C 1
ATOM 632 O O . CYS A 1 85 ? -2.530 13.493 3.830 1.00 95.75 85 CYS A O 1
ATOM 634 N N . ASP A 1 86 ? -1.872 12.933 1.725 1.00 86.06 86 ASP A N 1
ATOM 635 C CA . ASP A 1 86 ? -1.713 14.278 1.167 1.00 86.06 86 ASP A CA 1
ATOM 636 C C . ASP A 1 86 ? -2.886 14.660 0.250 1.00 86.06 86 ASP A C 1
ATOM 638 O O . ASP A 1 86 ? -3.460 13.751 -0.399 1.00 86.06 86 ASP A O 1
#

Sequence (86 aa):
VQLWDCNNGDNQKWQANGSTLRTLGKCLDVDAFGTANGTKVQLWDCNGGTNQDWSVQSDGTIRNRGTCLDSAGTANGSQLIIAQCD

pLDDT: mean 97.63, std 1.67, range [86.06, 98.88]

Secondary structure (DSSP, 8-state):
-B-------GGG--EEETTEEEETTEEEEEGGG--STTPBEEEE-----GGG--EE-TTS-EEETTEEEEES-SSTTPBEEEE---

Radius of gyration: 12.12 Å; chains: 1; bounding box: 25×31×30 Å

=== Feature glossary ===
Key to the feature types in this record:

Secondary structure (8-state, DSSP). Secondary structure is the local, repeating backbone conformation. DSSP classifies it into eight states by reading the hydrogen-bond network: three helix types (H, G, I), two β types (E, B), two non-regular types (T, S), and unstructured coil (-).

Backbone torsions (φ/ψ). Backbone dihedral angles. Every residue except chain termini has a φ (preceding-C → N → Cα → C) and a ψ (N → Cα → C → next-N). They are reported in degrees following the IUPAC sign convention. Secondary structure is essentially a statement about which (φ, ψ) basin each residue occupies.

Predicted aligned error. Predicted Aligned Error (PAE) is an AlphaFold confidence matrix: entry (i, j) is the expected error in the position of residue j, in ångströms, when the prediction is superimposed on the true structure at residue i. Low PAE within a block of residues means that block is internally rigid and well-predicted; high PAE between two blo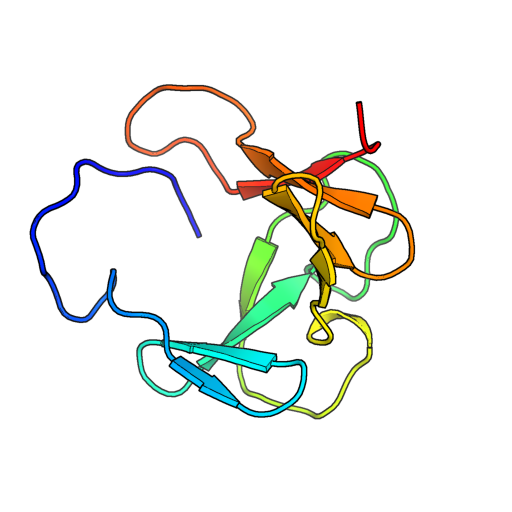cks means their relative placement is uncertain even if each block individually is confident.

B-factor. B-factor (Debye–Waller factor) reflects atomic displacement in the crystal lattice. It is an experimental observable (units Å²), not a prediction; low values mean the atom is pinned down, high values mean it moves or is heterogeneous across the crystal.

Secondary structure (3-state, P-SEA). Three-state secondary structure (P-SEA) collapses the eight DSSP classes into helix (a), strand (b), and coil (c). P-SEA assigns these from Cα geometry alone — distances and angles — without requiring backbone oxygens, so it works on any Cα trace.

Sequence. Primary structure: the covalent order of the twenty standard amino acids along the backbone. Two proteins with the same sequence will (almost always) fold to the same structure; two with 30% identity often share a fold but not the details.

pLDDT. pLDDT is the predicted lDDT-Cα score: AlphaFold's confidence that the local environment of each residue (all inter-atomic di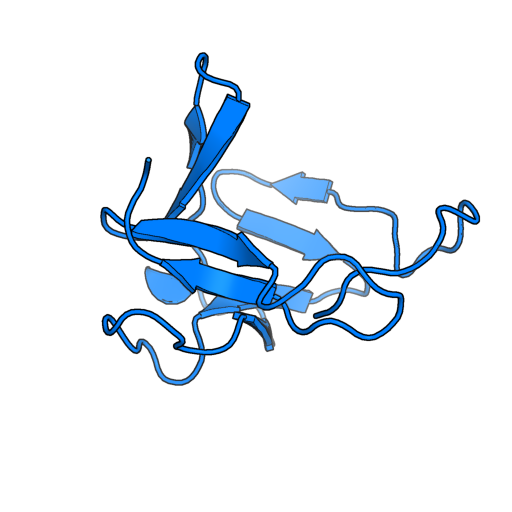stances within 15 Å) is correctly placed. It is a per-residue number between 0 and 100, with higher meaning more reliable.

InterPro / GO / CATH / organism. Functional annotations link the protein to curated databases. InterPro entries identify conserved domains and families by matching the sequence against member-database signatures (Pfam, PROSITE, CDD, …). Gene Ontology (GO) terms describe molecular function, biological process, and cellular component in a controlled vocabulary. CATH places the structure in a hierarchical fold classification (Class/Architecture/Topology/Homologous-superfamily). The organism is the source species.

Contact-map, Ramachandran, and PAE plots. Three diagnostic plots accompany the record. The Cα contact map visualizes the tertiary structure as a 2D adjacency matrix (8 Å cutoff, sequence-local contacts suppressed). The Ramachandran plot shows the distribution of backbone (φ, ψ) torsions, with points in the α and β basins reflecting secondary structure content. The PAE plot shows AlphaFold's inter-residue confidence as a color matrix.

mmCIF coordinates. The mmCIF table is the protein's shape written out atom by atom. For each backbone N, Cα, C, and carbonyl O, it records an (x, y, z) coordinate triple in Å plus the residue type, chain letter, and residue number.

Radius of gyration, Cα contacts, bounding box. Three whole-structure scalars: the radius of gyration (RMS distance of Cα from centroid, in Å), the count of Cα–Cα contacts (pairs closer than 8 Å and separated by more than four residues in sequence — i.e. tertiary, not local, contacts), and the bounding-box dimensions. Together they distinguish compact globular folds from extended fibres or disordered chains.

Foldseek 3Di. The Foldseek 3Di string encodes local tertiary geometry as a 20-letter alphabet — one character per residue — derived from the relative positions of nearby Cα atoms. Unlike the amino-acid sequence, 3Di is a direct function of the 3D structure, so two proteins with the same fold have similar 3Di strings even at low sequence identity.

Rendered structure images. Six rendered views show the 3D structure from the faces of a cube — i.e. along ±x, ±y, ±z. Rendering representation is drawn randomly per protein from cartoon (secondary-structure ribbons), sticks (backbone bonds), or molecular surface; coloring is either N→C rainbow (blue at the N-terminus through red at the C-terminus) or one color per chain.

Nearest PDB structures. The Foldseek neighbor list gives the closest experimentally determined structures in the PDB, ranked by structural alignment. TM-score near 1 means near-identical fold; near 0.3 means only rough topology match. This is how one finds what a novel AlphaFold prediction most resembles in the solved-structure universe.

Solvent-accessible surface area. SASA measures how much of the protein is reachable by solvent. It is computed by rolling a water-sized probe over the atomic surface and summing the exposed area (Å²). Per-residue SASA distinguishes core (buried, low SASA) from surface (exposed, high SASA) residues; total SASA is a whole-molecule size measure.